Protein AF-A0A4V4HGB5-F1 (afdb_monomer_lite)

Secondary structure (DSSP, 8-state):
-HHHHHHHHHHHHHHTT------HHHHS-TT-HHHHHHHHHHHHHHHHH-S-EEEE-TT-PPPPS-HHHHHHHHHHSTTTT-TT-HHHHHS-SSEEEE-TTS-EEEETTTTHHHHHHHH---GGGGTS-SSS-HHHHHHTS-HHHHHHGGG-

Organism: Dendrothele bispora (strain CBS 962.96) (NCBI:txid1314807)

InterPro domains:
  IPR010730 Heterokaryon incompatibility [PF06985] (2-72)

Foldseek 3Di:
DVVVVVVVVCVLVVVVVDPDDDDCVVNADPVDPVSVVVCVVCVLVCQQPDPEAEAEQLQADDDDPDPVRNLVSVCVGPCLVALPCLSVLLRHLWYFYAYSVRDTDGTCLVCLVSSCVSQVDDSVSNVDDSPPCNCVVCVVDDPVSSVVSSVD

Structure (mmCIF, N/CA/C/O backbone):
data_AF-A0A4V4HGB5-F1
#
_entry.id   AF-A0A4V4HGB5-F1
#
loop_
_atom_site.group_PDB
_atom_site.id
_atom_site.type_symbol
_atom_site.label_atom_id
_atom_site.label_alt_id
_atom_site.label_comp_id
_atom_site.label_asym_id
_atom_site.label_entity_id
_atom_site.label_seq_id
_atom_site.pdbx_PDB_ins_code
_atom_site.Cartn_x
_atom_site.Cartn_y
_atom_site.Cartn_z
_atom_site.occupancy
_atom_site.B_iso_or_equiv
_atom_site.auth_seq_id
_atom_site.auth_comp_id
_atom_site.auth_asym_id
_atom_site.auth_atom_id
_atom_site.pdbx_PDB_model_num
ATOM 1 N N . MET A 1 1 ? 3.333 -18.710 9.934 1.00 57.31 1 MET A N 1
ATOM 2 C CA . MET A 1 1 ? 2.844 -17.325 9.728 1.00 57.31 1 MET A CA 1
ATOM 3 C C . MET A 1 1 ? 2.633 -16.974 8.248 1.00 57.31 1 MET A C 1
ATOM 5 O O . MET A 1 1 ? 1.513 -16.637 7.889 1.00 57.31 1 MET A O 1
ATOM 9 N N . LEU A 1 2 ? 3.642 -17.118 7.369 1.00 65.56 2 LEU A N 1
ATOM 10 C CA . LEU A 1 2 ? 3.545 -16.734 5.942 1.00 65.56 2 LEU A CA 1
ATOM 11 C C . LEU A 1 2 ? 2.436 -17.480 5.163 1.00 65.56 2 LEU A C 1
ATOM 13 O O . LEU A 1 2 ? 1.652 -16.853 4.458 1.00 65.56 2 LEU A O 1
ATOM 17 N N . ARG A 1 3 ? 2.300 -18.803 5.360 1.00 79.06 3 ARG A N 1
ATOM 18 C CA . ARG A 1 3 ? 1.262 -19.622 4.697 1.00 79.06 3 ARG A CA 1
ATOM 19 C C . ARG A 1 3 ? -0.171 -19.159 4.992 1.00 79.06 3 ARG A C 1
ATOM 21 O O . ARG A 1 3 ? -1.007 -19.202 4.097 1.00 79.06 3 ARG A O 1
ATOM 28 N N . THR A 1 4 ? -0.465 -18.723 6.217 1.00 87.62 4 THR A N 1
ATOM 29 C CA . THR A 1 4 ? -1.816 -18.276 6.599 1.00 87.62 4 THR A CA 1
ATOM 30 C C . THR A 1 4 ? -2.150 -16.925 5.971 1.00 87.62 4 THR A C 1
ATOM 32 O O . THR A 1 4 ? -3.230 -16.766 5.415 1.00 87.62 4 THR A O 1
ATOM 35 N N . LYS A 1 5 ? -1.195 -15.983 5.965 1.00 90.06 5 LYS A N 1
ATOM 36 C CA . LYS A 1 5 ? -1.368 -14.666 5.334 1.00 90.06 5 LYS A CA 1
ATOM 37 C C . LYS A 1 5 ? -1.687 -14.785 3.841 1.00 90.06 5 LYS A C 1
ATOM 39 O O . LYS A 1 5 ? -2.609 -14.135 3.368 1.00 90.06 5 LYS A O 1
ATOM 44 N N . VAL A 1 6 ? -0.968 -15.646 3.117 1.00 92.81 6 VAL A N 1
ATOM 45 C CA . VAL A 1 6 ? -1.209 -15.881 1.682 1.00 92.81 6 VAL A CA 1
ATOM 46 C C . VAL A 1 6 ? -2.584 -16.509 1.446 1.00 92.81 6 VAL A C 1
ATOM 48 O O . VAL A 1 6 ? -3.326 -16.047 0.586 1.00 92.81 6 VAL A O 1
ATOM 51 N N . LYS A 1 7 ? -2.973 -17.517 2.242 1.00 93.81 7 LYS A N 1
ATOM 52 C CA . LYS A 1 7 ? -4.309 -18.133 2.142 1.00 93.81 7 LYS A CA 1
ATOM 53 C C . LYS A 1 7 ? -5.429 -17.114 2.351 1.00 93.81 7 LYS A C 1
ATOM 55 O O . LYS A 1 7 ? -6.369 -17.088 1.561 1.00 93.81 7 LYS A O 1
ATOM 60 N N . ASN A 1 8 ? -5.309 -16.269 3.372 1.00 94.88 8 ASN A N 1
ATOM 61 C CA . ASN A 1 8 ? -6.305 -15.243 3.663 1.00 94.88 8 ASN A CA 1
ATOM 62 C C . ASN A 1 8 ? -6.331 -14.155 2.581 1.00 94.88 8 ASN A C 1
ATOM 64 O O . ASN A 1 8 ? -7.416 -13.738 2.188 1.00 94.88 8 ASN A O 1
ATOM 68 N N . ALA A 1 9 ? -5.176 -13.778 2.018 1.00 94.81 9 ALA A N 1
ATOM 69 C CA . ALA A 1 9 ? -5.109 -12.869 0.874 1.00 94.81 9 ALA A CA 1
ATOM 70 C C . ALA A 1 9 ? -5.871 -13.426 -0.333 1.00 94.81 9 ALA A C 1
ATOM 72 O O . ALA A 1 9 ? -6.733 -12.745 -0.886 1.00 94.81 9 ALA A O 1
ATOM 73 N N . CYS A 1 10 ? -5.619 -14.689 -0.691 1.00 94.31 10 CYS A N 1
ATOM 74 C CA . CYS A 1 10 ? -6.337 -15.367 -1.769 1.00 94.31 10 CYS A CA 1
ATOM 75 C C . CYS A 1 10 ? -7.843 -15.456 -1.485 1.00 94.31 10 CYS A C 1
ATOM 77 O O . CYS A 1 10 ? -8.655 -15.252 -2.384 1.00 94.31 10 CYS A O 1
ATOM 79 N N . ALA A 1 11 ? -8.236 -15.753 -0.243 1.00 94.69 11 ALA A N 1
ATOM 80 C CA . ALA A 1 11 ? -9.642 -15.791 0.148 1.00 94.69 11 ALA A CA 1
ATOM 81 C C . ALA A 1 11 ? -10.304 -14.410 0.024 1.00 94.69 11 ALA A C 1
ATOM 83 O O . ALA A 1 11 ? -11.409 -14.315 -0.504 1.00 94.69 11 ALA A O 1
ATOM 84 N N . TYR A 1 12 ? -9.622 -13.346 0.456 1.00 94.69 12 TYR A N 1
ATOM 85 C CA . TYR A 1 12 ? -10.107 -11.972 0.367 1.00 94.69 12 TYR A CA 1
ATOM 86 C C . TYR A 1 12 ? -10.346 -11.556 -1.088 1.00 94.69 12 TYR A C 1
ATOM 88 O O . TYR A 1 12 ? -11.459 -11.167 -1.434 1.00 94.69 12 TYR A O 1
ATOM 96 N N . VAL A 1 13 ? -9.351 -11.694 -1.971 1.00 94.50 13 VAL A N 1
ATOM 97 C CA . VAL A 1 13 ? -9.474 -11.223 -3.366 1.00 94.50 13 VAL A CA 1
ATOM 98 C C . VAL A 1 13 ? -10.503 -12.015 -4.177 1.00 94.50 13 VAL A C 1
ATOM 100 O O . VAL A 1 13 ? -11.192 -11.444 -5.022 1.00 94.50 13 VAL A O 1
ATOM 103 N N . ARG A 1 14 ? -10.704 -13.302 -3.861 1.00 94.81 14 ARG A N 1
ATOM 104 C CA . ARG A 1 14 ? -11.746 -14.131 -4.487 1.00 94.81 14 ARG A CA 1
ATOM 105 C C . ARG A 1 14 ? -13.163 -13.652 -4.180 1.00 94.81 14 ARG A C 1
ATOM 107 O O . ARG A 1 14 ? -14.028 -13.778 -5.048 1.00 94.81 14 ARG A O 1
ATOM 114 N N . LYS A 1 15 ? -13.412 -13.054 -3.004 1.00 94.44 15 LYS A N 1
ATOM 115 C CA . LYS A 1 15 ? -14.711 -12.418 -2.689 1.00 94.44 15 LYS A CA 1
ATOM 116 C C . LYS A 1 15 ? -15.061 -11.328 -3.711 1.00 94.44 15 LYS A C 1
ATOM 118 O O . LYS A 1 15 ? -16.231 -11.147 -4.030 1.00 94.44 15 LYS A O 1
ATOM 123 N N . TYR A 1 16 ? -14.045 -10.669 -4.268 1.00 92.81 16 TYR A N 1
ATOM 124 C CA . TYR A 1 16 ? -14.162 -9.597 -5.259 1.00 92.81 16 TYR A CA 1
ATOM 125 C C . TYR A 1 16 ? -13.908 -10.055 -6.704 1.00 92.81 16 TYR A C 1
ATOM 127 O O . TYR A 1 16 ? -13.722 -9.214 -7.579 1.00 92.81 16 TYR A O 1
ATOM 135 N N . LYS A 1 17 ? -13.929 -11.371 -6.970 1.00 94.00 17 LYS A N 1
ATOM 136 C CA . LYS A 1 17 ? -13.791 -11.959 -8.318 1.00 94.00 17 LYS A CA 1
ATOM 137 C C . LYS A 1 17 ? -12.456 -11.654 -9.013 1.00 94.00 17 LYS A C 1
ATOM 139 O O . LYS A 1 17 ? -12.406 -11.547 -10.233 1.00 94.00 17 LYS A O 1
ATOM 144 N N . PHE A 1 18 ? -11.377 -11.533 -8.243 1.00 94.06 18 PHE A N 1
ATOM 145 C CA . PHE A 1 18 ? -10.024 -11.534 -8.796 1.00 94.06 18 PHE A CA 1
ATOM 146 C C . PHE A 1 18 ? -9.462 -12.956 -8.830 1.00 94.06 18 PHE A C 1
ATOM 148 O O . PHE A 1 18 ? -9.426 -13.634 -7.800 1.00 94.06 18 PHE A O 1
ATOM 155 N N . ASP A 1 19 ? -8.982 -13.371 -10.001 1.00 92.88 19 ASP A N 1
ATOM 156 C CA . ASP A 1 19 ? -8.381 -14.695 -10.205 1.00 92.88 19 ASP A CA 1
ATOM 157 C C . ASP A 1 19 ? -6.902 -14.745 -9.803 1.00 92.88 19 ASP A C 1
ATOM 159 O O . ASP A 1 19 ? -6.401 -15.789 -9.386 1.00 92.88 19 ASP A O 1
ATOM 163 N N . TRP A 1 20 ? -6.216 -13.601 -9.874 1.00 91.38 20 TRP A N 1
ATOM 164 C CA . TRP A 1 20 ? -4.775 -13.490 -9.667 1.00 91.38 20 TRP A CA 1
ATOM 165 C C . TRP A 1 20 ? -4.442 -12.451 -8.598 1.00 91.38 20 TRP A C 1
ATOM 167 O O . TRP A 1 20 ? -5.062 -11.389 -8.519 1.00 91.38 20 TRP A O 1
ATOM 177 N N . ILE A 1 21 ? -3.430 -12.755 -7.787 1.00 94.12 21 ILE A N 1
ATOM 178 C CA . ILE A 1 21 ? -2.816 -11.824 -6.842 1.00 94.12 21 ILE A CA 1
ATOM 179 C C . ILE A 1 21 ? -1.302 -11.963 -6.934 1.00 94.12 21 ILE A C 1
ATOM 181 O O . ILE A 1 21 ? -0.773 -13.074 -6.929 1.00 94.12 21 ILE A O 1
ATOM 185 N N . TRP A 1 22 ? -0.613 -10.827 -6.998 1.00 93.25 22 TRP A N 1
ATOM 186 C CA . TRP A 1 22 ? 0.839 -10.776 -6.934 1.00 93.25 22 TRP A CA 1
ATOM 187 C C . TRP A 1 22 ? 1.288 -10.457 -5.507 1.00 93.25 22 TRP A C 1
ATOM 189 O O . TRP A 1 22 ? 0.779 -9.527 -4.877 1.00 93.25 22 TRP A O 1
ATOM 199 N N . ILE A 1 23 ? 2.229 -11.242 -4.980 1.00 90.94 23 ILE A N 1
ATOM 200 C CA . ILE A 1 23 ? 2.786 -11.077 -3.634 1.00 90.94 23 ILE A CA 1
ATOM 201 C C . ILE A 1 23 ? 4.303 -11.227 -3.741 1.00 90.94 23 ILE A C 1
ATOM 203 O O . ILE A 1 23 ? 4.783 -12.306 -4.072 1.00 90.94 23 ILE A O 1
ATOM 207 N N . ASP A 1 24 ? 5.057 -10.178 -3.407 1.00 85.81 24 ASP A N 1
ATOM 208 C CA . ASP A 1 24 ? 6.526 -10.128 -3.520 1.00 85.81 24 ASP A CA 1
ATOM 209 C C . ASP A 1 24 ? 7.250 -11.356 -2.932 1.00 85.81 24 ASP A C 1
ATOM 211 O O . ASP A 1 24 ? 8.174 -11.896 -3.527 1.00 85.81 24 ASP A O 1
ATOM 215 N N . THR A 1 25 ? 6.811 -11.836 -1.771 1.00 84.62 25 THR A N 1
ATOM 216 C CA . THR A 1 25 ? 7.375 -13.013 -1.088 1.00 84.62 25 THR A CA 1
ATOM 217 C C . THR A 1 25 ? 7.040 -14.358 -1.733 1.00 84.62 25 THR A C 1
ATOM 219 O O . THR A 1 25 ? 7.658 -15.354 -1.366 1.00 84.62 25 THR A O 1
ATOM 222 N N . CYS A 1 26 ? 6.071 -14.413 -2.646 1.00 88.06 26 CYS A N 1
ATOM 223 C CA . CYS A 1 26 ? 5.653 -15.638 -3.334 1.00 88.06 26 CYS A CA 1
ATOM 224 C C . CYS A 1 26 ? 5.992 -15.635 -4.825 1.00 88.06 26 CYS A C 1
ATOM 226 O O . CYS A 1 26 ? 6.150 -16.703 -5.401 1.00 88.06 26 CYS A O 1
ATOM 228 N N . CYS A 1 27 ? 6.046 -14.455 -5.440 1.00 88.44 27 CYS A N 1
ATOM 229 C CA . CYS A 1 27 ? 6.134 -14.278 -6.886 1.00 88.44 27 CYS A CA 1
ATOM 230 C C . CYS A 1 27 ? 7.516 -13.818 -7.364 1.00 88.44 27 CYS A C 1
ATOM 232 O O . CYS A 1 27 ? 7.662 -13.569 -8.553 1.00 88.44 27 CYS A O 1
ATOM 234 N N . ILE A 1 28 ? 8.479 -13.641 -6.454 1.00 86.56 28 ILE A N 1
ATOM 235 C CA . ILE A 1 28 ? 9.868 -13.315 -6.788 1.00 86.56 28 ILE A CA 1
ATOM 236 C C . ILE A 1 28 ? 10.755 -14.414 -6.212 1.00 86.56 28 ILE A C 1
ATOM 238 O O . ILE A 1 28 ? 10.829 -14.570 -4.985 1.00 86.56 28 ILE A O 1
ATOM 242 N N . ASP A 1 29 ? 11.460 -15.135 -7.073 1.00 84.94 29 ASP A N 1
ATOM 243 C CA . ASP A 1 29 ? 12.566 -15.983 -6.663 1.00 84.94 29 ASP A CA 1
ATOM 244 C C . ASP A 1 29 ? 13.761 -15.115 -6.258 1.00 84.94 29 ASP A C 1
ATOM 246 O O . ASP A 1 29 ? 14.500 -14.564 -7.071 1.00 84.94 29 ASP A O 1
ATOM 250 N N . LYS A 1 30 ? 13.963 -15.001 -4.947 1.00 84.88 30 LYS A N 1
ATOM 251 C CA . LYS A 1 30 ? 15.082 -14.244 -4.375 1.00 84.88 30 LYS A CA 1
ATOM 252 C C . LYS A 1 30 ? 16.411 -14.998 -4.433 1.00 84.88 30 LYS A C 1
ATOM 254 O O . LYS A 1 30 ? 17.430 -14.411 -4.078 1.00 84.88 30 LYS A O 1
ATOM 259 N N . SER A 1 31 ? 16.408 -16.279 -4.808 1.00 88.38 31 SER A N 1
ATOM 260 C CA . SER A 1 31 ? 17.633 -17.063 -4.990 1.00 88.38 31 SER A CA 1
ATOM 261 C C . SER A 1 31 ? 18.291 -16.799 -6.347 1.00 88.38 31 SER A C 1
ATOM 263 O O . SER A 1 31 ? 19.512 -16.896 -6.467 1.00 88.38 31 SER A O 1
ATOM 265 N N . SER A 1 32 ? 17.502 -16.374 -7.335 1.00 90.69 32 SER A N 1
ATOM 266 C CA . SER A 1 32 ? 17.971 -15.915 -8.638 1.00 90.69 32 SER A CA 1
ATOM 267 C C . SER A 1 32 ? 18.275 -14.417 -8.593 1.00 90.69 32 SER A C 1
ATOM 269 O O . SER A 1 32 ? 17.378 -13.580 -8.506 1.00 90.69 32 SER A O 1
ATOM 271 N N . SER A 1 33 ? 19.556 -14.048 -8.665 1.00 87.25 33 SER A N 1
ATOM 272 C CA . SER A 1 33 ? 19.966 -12.636 -8.701 1.00 87.25 33 SER A CA 1
ATOM 273 C C . SER A 1 33 ? 19.421 -11.904 -9.930 1.00 87.25 33 SER A C 1
ATOM 275 O O . SER A 1 33 ? 19.032 -10.743 -9.821 1.00 87.25 33 SER A O 1
ATOM 277 N N . ALA A 1 34 ? 19.344 -12.591 -11.074 1.00 88.56 34 ALA A N 1
ATOM 278 C CA . ALA A 1 34 ? 18.780 -12.052 -12.307 1.00 88.56 34 ALA A CA 1
ATOM 279 C C . ALA A 1 34 ? 17.284 -11.736 -12.155 1.00 88.56 34 ALA A C 1
ATOM 281 O O . ALA A 1 34 ? 16.870 -10.612 -12.439 1.00 88.56 34 ALA A O 1
ATOM 282 N N . GLU A 1 35 ? 16.496 -12.682 -11.633 1.00 86.12 35 GLU A N 1
ATOM 283 C CA . GLU A 1 35 ? 15.060 -12.472 -11.406 1.00 86.12 35 GLU A CA 1
ATOM 284 C C . GLU A 1 35 ? 14.814 -11.402 -10.343 1.00 86.12 35 GLU A C 1
ATOM 286 O O . GLU A 1 35 ? 13.960 -10.534 -10.515 1.00 86.12 35 GLU A O 1
ATOM 291 N N . LEU A 1 36 ? 15.594 -11.404 -9.259 1.00 85.44 36 LEU A N 1
ATOM 292 C CA . LEU A 1 36 ? 15.495 -10.381 -8.227 1.00 85.44 36 LEU A CA 1
ATOM 293 C C . LEU A 1 36 ? 15.727 -8.980 -8.809 1.00 85.44 36 LEU A C 1
ATOM 295 O O . LEU A 1 36 ? 14.945 -8.070 -8.536 1.00 85.44 36 LEU A O 1
ATOM 299 N N . SER A 1 37 ? 16.768 -8.795 -9.624 1.00 83.75 37 SER A N 1
ATOM 300 C CA . SER A 1 37 ? 17.031 -7.519 -10.294 1.00 83.75 37 SER A CA 1
ATOM 301 C C . SER A 1 37 ? 15.902 -7.122 -11.247 1.00 83.75 37 SER A C 1
ATOM 303 O O . SER A 1 37 ? 15.462 -5.972 -11.227 1.00 83.75 37 SER A O 1
ATOM 305 N N . GLU A 1 38 ? 15.389 -8.055 -12.046 1.00 85.62 38 GLU A N 1
ATOM 306 C CA . GLU A 1 38 ? 14.269 -7.804 -12.958 1.00 85.62 38 GLU A CA 1
ATOM 307 C C . GLU A 1 38 ? 12.988 -7.411 -12.208 1.00 85.62 38 GLU A C 1
ATOM 309 O O . GLU A 1 38 ? 12.325 -6.428 -12.557 1.00 85.62 38 GLU A O 1
ATOM 314 N N . ALA A 1 39 ? 12.662 -8.124 -11.130 1.00 83.25 39 ALA A N 1
ATOM 315 C CA . ALA A 1 39 ? 11.494 -7.856 -10.305 1.00 83.25 39 ALA A CA 1
ATOM 316 C C . ALA A 1 39 ? 11.596 -6.508 -9.578 1.00 83.25 39 ALA A C 1
ATOM 318 O O . AL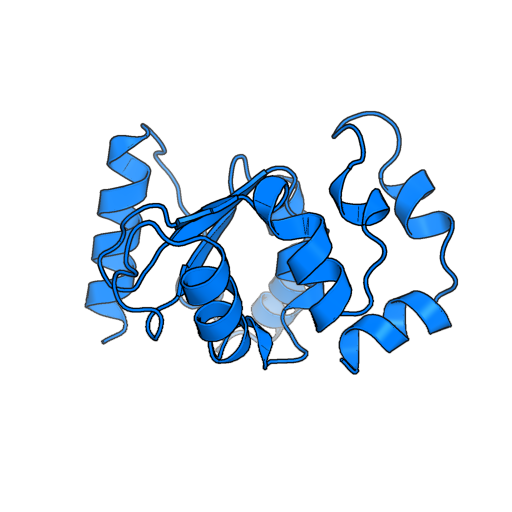A A 1 39 ? 10.596 -5.798 -9.465 1.00 83.25 39 ALA A O 1
ATOM 319 N N . LEU A 1 40 ? 12.793 -6.119 -9.125 1.00 81.38 40 LEU A N 1
ATOM 320 C CA . LEU A 1 40 ? 13.033 -4.795 -8.544 1.00 81.38 40 LEU A CA 1
ATOM 321 C C . LEU A 1 40 ? 12.824 -3.680 -9.575 1.00 81.38 40 LEU A C 1
ATOM 323 O O . LEU A 1 40 ? 12.172 -2.683 -9.264 1.00 81.38 40 LEU A O 1
ATOM 327 N N . ASN A 1 41 ? 13.304 -3.871 -10.805 1.00 83.62 41 ASN A N 1
ATOM 328 C CA . ASN A 1 41 ? 13.116 -2.910 -11.895 1.00 83.62 41 ASN A CA 1
ATOM 329 C C . ASN A 1 41 ? 11.655 -2.828 -12.371 1.00 83.62 41 ASN A C 1
ATOM 331 O O . ASN A 1 41 ? 11.225 -1.792 -12.875 1.00 83.62 41 ASN A O 1
ATOM 335 N N . SER A 1 42 ? 10.877 -3.894 -12.172 1.00 86.50 42 SER A N 1
ATOM 336 C CA . SER A 1 42 ? 9.483 -3.989 -12.623 1.00 86.50 42 SER A CA 1
ATOM 337 C C . SER A 1 42 ? 8.448 -3.696 -11.533 1.00 86.50 42 SER A C 1
ATOM 339 O O . SER A 1 42 ? 7.274 -3.498 -11.841 1.00 86.50 42 SER A O 1
ATOM 341 N N . MET A 1 43 ? 8.853 -3.618 -10.260 1.00 86.25 43 MET A N 1
ATOM 342 C CA . MET A 1 43 ? 7.939 -3.493 -9.116 1.00 86.25 43 MET A CA 1
ATOM 343 C C . MET A 1 43 ? 6.987 -2.303 -9.239 1.00 86.25 43 MET A C 1
ATOM 345 O O . MET A 1 43 ? 5.789 -2.448 -9.001 1.00 86.25 43 MET A O 1
ATOM 349 N N . TYR A 1 44 ? 7.506 -1.139 -9.645 1.00 85.56 44 TYR A N 1
ATOM 350 C CA . TYR A 1 44 ? 6.686 0.055 -9.859 1.00 85.56 44 TYR A CA 1
ATOM 351 C C . TYR A 1 44 ? 5.561 -0.223 -10.859 1.00 85.56 44 TYR A C 1
ATOM 353 O O . TYR A 1 44 ? 4.399 0.069 -10.588 1.00 85.56 44 TYR A O 1
ATOM 361 N N . LYS A 1 45 ? 5.902 -0.850 -11.991 1.00 87.50 45 LYS A N 1
ATOM 362 C CA . LYS A 1 45 ? 4.954 -1.206 -13.046 1.00 87.50 45 LYS A CA 1
ATOM 363 C C . LYS A 1 45 ? 3.901 -2.193 -12.540 1.00 87.50 45 LYS A C 1
ATOM 365 O O . LYS A 1 45 ? 2.718 -1.975 -12.774 1.00 87.50 45 LYS A O 1
ATOM 370 N N . TYR A 1 46 ? 4.302 -3.216 -11.782 1.00 89.94 46 TYR A N 1
ATOM 371 C CA . TYR A 1 46 ? 3.363 -4.176 -11.188 1.00 89.94 46 TYR A CA 1
ATOM 372 C C . TYR A 1 46 ? 2.338 -3.501 -10.275 1.00 89.94 46 TYR A C 1
ATOM 374 O O . TYR A 1 46 ? 1.157 -3.836 -10.320 1.00 89.94 46 TYR A O 1
ATOM 382 N N . TYR A 1 47 ? 2.768 -2.525 -9.474 1.00 89.94 47 TYR A N 1
ATOM 383 C CA . TYR A 1 47 ? 1.868 -1.748 -8.626 1.00 89.94 47 TYR A CA 1
ATOM 384 C C . TYR A 1 47 ? 0.966 -0.801 -9.429 1.00 89.94 47 TYR A C 1
ATOM 386 O O . TYR A 1 47 ? -0.227 -0.719 -9.135 1.00 89.94 47 TYR A O 1
ATOM 394 N N . ALA A 1 48 ? 1.506 -0.117 -10.440 1.00 87.94 48 ALA A N 1
ATOM 395 C CA . ALA A 1 48 ? 0.768 0.844 -11.261 1.00 87.94 48 ALA A CA 1
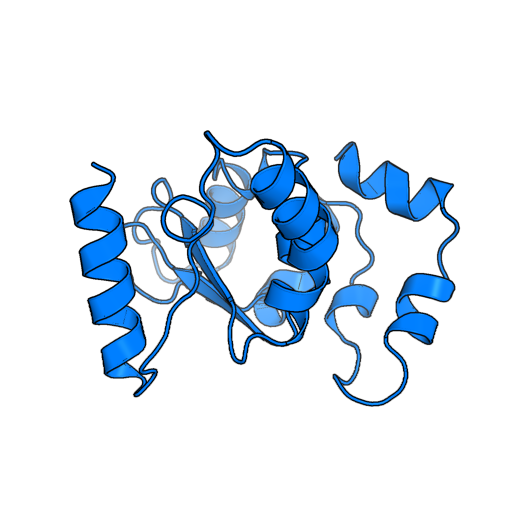ATOM 396 C C . ALA A 1 48 ? -0.305 0.192 -12.148 1.00 87.94 48 ALA A C 1
ATOM 398 O O . ALA A 1 48 ? -1.399 0.739 -12.309 1.00 87.94 48 ALA A O 1
ATOM 399 N N . GLU A 1 49 ? -0.016 -0.990 -12.692 1.00 89.44 49 GLU A N 1
ATOM 400 C CA . GLU A 1 49 ? -0.927 -1.737 -13.568 1.00 89.44 49 GLU A CA 1
ATOM 401 C C . GLU A 1 49 ? -1.907 -2.632 -12.794 1.00 89.44 49 GLU A C 1
ATOM 403 O O . GLU A 1 49 ? -2.889 -3.121 -13.358 1.00 89.44 49 GLU A O 1
ATOM 408 N N . ALA A 1 50 ? -1.692 -2.830 -11.490 1.00 91.38 50 ALA A N 1
ATOM 409 C CA . ALA A 1 50 ? -2.625 -3.572 -10.658 1.00 91.38 50 ALA A CA 1
ATOM 410 C C . ALA A 1 50 ? -3.987 -2.868 -10.589 1.00 91.38 50 ALA A C 1
ATOM 412 O O . ALA A 1 50 ? -4.101 -1.677 -10.290 1.00 91.38 50 ALA A O 1
ATOM 413 N N . ARG A 1 51 ? -5.061 -3.647 -10.767 1.00 92.50 51 ARG A N 1
ATOM 414 C CA . ARG A 1 51 ? -6.435 -3.139 -10.635 1.00 92.50 51 ARG A CA 1
ATOM 415 C C . ARG A 1 51 ? -6.738 -2.625 -9.225 1.00 92.50 51 ARG A C 1
ATOM 417 O O . ARG A 1 51 ? -7.494 -1.671 -9.069 1.00 92.50 51 ARG A O 1
ATOM 424 N N . VAL A 1 52 ? -6.163 -3.261 -8.207 1.00 93.06 52 VAL A N 1
ATOM 425 C CA . VAL A 1 52 ? -6.206 -2.814 -6.814 1.00 93.06 52 VAL A CA 1
ATOM 426 C C . VAL A 1 52 ? -4.969 -3.317 -6.080 1.00 93.06 52 VAL A C 1
ATOM 428 O O . VAL A 1 52 ? -4.589 -4.478 -6.214 1.00 93.06 52 VAL A O 1
ATOM 431 N N . CYS A 1 53 ? -4.362 -2.454 -5.274 1.00 94.56 53 CYS A N 1
ATOM 432 C CA . CYS A 1 53 ? -3.336 -2.836 -4.314 1.00 94.56 53 CYS A CA 1
ATOM 433 C C . CYS A 1 53 ? -3.931 -2.940 -2.911 1.00 94.56 53 CYS A C 1
ATOM 435 O O . CYS A 1 53 ? -4.707 -2.089 -2.477 1.00 94.56 53 CYS A O 1
ATOM 437 N N . ILE A 1 54 ? -3.567 -3.995 -2.190 1.00 94.25 54 ILE A N 1
ATOM 438 C CA . ILE A 1 54 ? -4.095 -4.277 -0.855 1.00 94.25 54 ILE A CA 1
ATOM 439 C C . ILE A 1 54 ? -2.948 -4.180 0.142 1.00 94.25 54 ILE A C 1
ATOM 441 O O . ILE A 1 54 ? -1.947 -4.889 0.024 1.00 94.25 54 ILE A O 1
ATOM 445 N N . VAL A 1 55 ? -3.109 -3.320 1.142 1.00 93.81 55 VAL A N 1
ATOM 446 C CA . VAL A 1 55 ? -2.197 -3.205 2.279 1.00 93.81 55 VAL A CA 1
ATOM 447 C C . VAL A 1 55 ? -2.851 -3.875 3.479 1.00 93.81 55 VAL A C 1
ATOM 449 O O . VAL A 1 55 ? -3.876 -3.416 3.968 1.00 93.81 55 VAL A O 1
ATOM 452 N N . TYR A 1 56 ? -2.254 -4.969 3.948 1.00 93.56 56 TYR A N 1
ATOM 453 C CA . TYR A 1 56 ? -2.671 -5.659 5.168 1.00 93.56 56 TYR A CA 1
ATOM 454 C C . TYR A 1 56 ? -1.833 -5.172 6.353 1.00 93.56 56 TYR A C 1
ATOM 456 O O . TYR A 1 56 ? -0.618 -5.405 6.375 1.00 93.56 56 TYR A O 1
ATOM 464 N N . LEU A 1 57 ? -2.485 -4.514 7.308 1.00 93.50 57 LEU A N 1
ATOM 465 C CA . LEU A 1 57 ? -1.905 -3.977 8.536 1.00 93.50 57 LEU A CA 1
ATOM 466 C C . LEU A 1 57 ? -2.116 -4.998 9.656 1.00 93.50 57 LEU A C 1
ATOM 468 O O . LEU A 1 57 ? -3.161 -5.045 10.292 1.00 93.50 57 LEU A O 1
ATOM 472 N N . ASN A 1 58 ? -1.130 -5.870 9.858 1.00 92.44 58 ASN A N 1
ATOM 473 C CA . ASN A 1 58 ? -1.243 -6.981 10.806 1.00 92.44 58 ASN A CA 1
ATOM 474 C C . ASN A 1 58 ? -1.142 -6.560 12.280 1.00 92.44 58 ASN A C 1
ATOM 476 O O . ASN A 1 58 ? -1.300 -7.406 13.151 1.00 92.44 58 ASN A O 1
ATOM 480 N N . ASP A 1 59 ? -0.781 -5.308 12.533 1.00 92.88 59 ASP A N 1
ATOM 481 C CA . ASP A 1 59 ? -0.639 -4.664 13.835 1.00 92.88 59 ASP A CA 1
ATOM 482 C C . ASP A 1 59 ? -1.703 -3.581 14.076 1.00 92.88 59 ASP A C 1
ATOM 484 O O . ASP A 1 59 ? -1.646 -2.865 15.072 1.00 92.88 59 ASP A O 1
ATOM 488 N N . LEU A 1 60 ? -2.693 -3.483 13.185 1.00 92.81 60 LEU A N 1
ATOM 489 C CA . LEU A 1 60 ? -3.881 -2.672 13.387 1.00 92.81 60 LEU A CA 1
ATOM 490 C C . LEU A 1 60 ? -5.019 -3.587 13.827 1.00 92.81 60 LEU A C 1
ATOM 492 O O . LEU A 1 60 ? -5.545 -4.344 13.015 1.00 92.81 60 LEU A O 1
ATOM 496 N N . GLU A 1 61 ? -5.401 -3.522 15.097 1.00 90.25 61 GLU A N 1
ATOM 497 C CA . GLU A 1 61 ? -6.616 -4.197 15.556 1.00 90.25 61 GLU A CA 1
ATOM 498 C C . GLU A 1 61 ? -7.849 -3.397 15.142 1.00 90.25 61 GLU A C 1
ATOM 500 O O . GLU A 1 61 ? -7.789 -2.181 14.920 1.00 90.25 61 GLU A O 1
ATOM 505 N N . LYS A 1 62 ? -8.992 -4.078 15.117 1.00 80.94 62 LYS A N 1
ATOM 506 C CA . LYS A 1 62 ? -10.295 -3.456 14.906 1.00 80.94 62 LYS A CA 1
ATOM 507 C C . LYS A 1 62 ? -10.473 -2.215 15.793 1.00 80.94 62 LYS A C 1
ATOM 509 O O . LYS A 1 62 ? -10.424 -2.291 17.021 1.00 80.94 62 LYS A O 1
ATOM 514 N N . SER A 1 63 ? -10.654 -1.053 15.167 1.00 70.50 63 SER A N 1
ATOM 515 C CA . SER A 1 63 ? -10.863 0.223 15.865 1.00 70.50 63 SER A CA 1
ATOM 516 C C . SER A 1 63 ? -12.350 0.517 16.044 1.00 70.50 63 SER A C 1
ATOM 518 O O . SER A 1 63 ? -13.195 0.034 15.284 1.00 70.50 63 SER A O 1
ATOM 520 N N . SER A 1 64 ? -12.676 1.299 17.075 1.00 62.97 64 SER A N 1
ATOM 521 C CA . SER A 1 64 ? -14.018 1.847 17.247 1.00 62.97 64 SER A CA 1
ATOM 522 C C . SER A 1 64 ? -14.352 2.824 16.104 1.00 62.97 64 SER A C 1
ATOM 524 O O . SER A 1 64 ? -13.465 3.319 15.414 1.00 62.97 64 SER A O 1
ATOM 526 N N . ASN A 1 65 ? -15.632 3.147 15.884 1.00 67.94 65 ASN A N 1
ATOM 527 C CA . ASN A 1 65 ? -16.082 4.006 14.769 1.00 67.94 65 ASN A CA 1
ATOM 528 C C . ASN A 1 65 ? -15.594 5.479 14.835 1.00 67.94 65 ASN A C 1
ATOM 530 O O . ASN A 1 65 ? -16.119 6.338 14.124 1.00 67.94 65 ASN A O 1
ATOM 534 N N . LYS A 1 66 ? -14.627 5.816 15.698 1.00 83.31 66 LYS A N 1
ATOM 535 C CA . LYS A 1 66 ? -14.088 7.170 15.852 1.00 83.31 66 LYS A CA 1
ATOM 536 C C . LYS A 1 66 ? -12.890 7.384 14.928 1.00 83.31 66 LYS A C 1
ATOM 538 O O . LYS A 1 66 ? -11.835 6.784 15.102 1.00 83.31 66 LYS A O 1
ATOM 543 N N . ALA A 1 67 ? -13.028 8.324 13.995 1.00 83.44 67 ALA A N 1
ATOM 544 C CA . ALA A 1 67 ? -11.979 8.655 13.029 1.00 83.44 67 ALA A CA 1
ATOM 545 C C . ALA A 1 67 ? -10.648 9.078 13.683 1.00 83.44 67 ALA A C 1
ATOM 547 O O . ALA A 1 67 ? -9.585 8.695 13.207 1.00 83.44 67 ALA A O 1
ATOM 548 N N . THR A 1 68 ? -10.690 9.837 14.782 1.00 85.31 68 THR A N 1
ATOM 549 C CA . THR A 1 68 ? -9.483 10.300 15.486 1.00 85.31 68 THR A CA 1
ATOM 550 C C . THR A 1 68 ? -8.685 9.158 16.109 1.00 85.31 68 THR A C 1
ATOM 552 O O . THR A 1 68 ? -7.462 9.157 16.0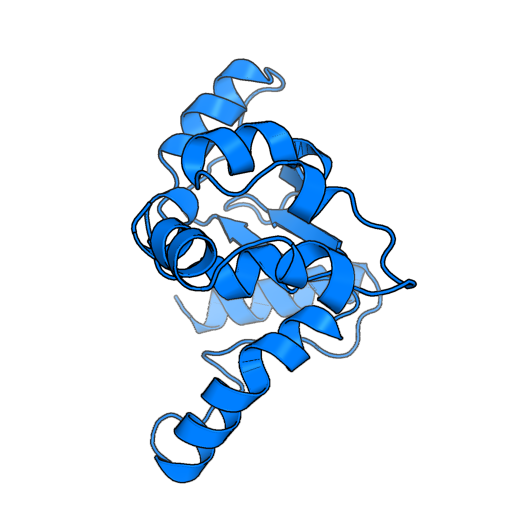21 1.00 85.31 68 THR A O 1
ATOM 555 N N . GLU A 1 69 ? -9.362 8.165 16.687 1.00 88.69 69 GLU A N 1
ATOM 556 C CA . GLU A 1 69 ? -8.721 6.968 17.240 1.00 88.69 69 GLU A CA 1
ATOM 557 C C . GLU A 1 69 ? -8.028 6.164 16.135 1.00 88.69 69 GLU A C 1
ATOM 559 O O . GLU A 1 69 ? -6.865 5.788 16.278 1.00 88.69 69 GLU A O 1
ATOM 564 N N . LEU A 1 70 ? -8.712 5.973 15.003 1.00 89.12 70 LEU A N 1
ATOM 565 C CA . LEU A 1 70 ? -8.151 5.268 13.857 1.00 89.12 70 LEU A CA 1
ATOM 566 C C . LEU A 1 70 ? -6.859 5.930 13.359 1.00 89.12 70 LEU A C 1
ATOM 568 O O . LEU A 1 70 ? -5.869 5.236 13.140 1.00 89.12 70 LEU A O 1
ATOM 572 N N . LEU A 1 71 ? -6.850 7.256 13.190 1.00 90.38 71 LEU A N 1
ATOM 573 C CA . LEU A 1 71 ? -5.660 7.973 12.722 1.00 90.38 71 LEU A CA 1
ATOM 574 C C . LEU A 1 71 ? -4.478 7.808 13.682 1.00 90.38 71 LEU A C 1
ATOM 576 O O . LEU A 1 71 ? -3.368 7.559 13.218 1.00 90.38 71 LEU A O 1
ATOM 580 N N . SER A 1 72 ? -4.702 7.888 14.997 1.00 90.06 72 SER A N 1
ATOM 581 C CA . SER A 1 72 ? -3.642 7.661 15.991 1.00 90.06 72 SER A CA 1
ATOM 582 C C . SER A 1 72 ? -3.046 6.258 15.874 1.00 90.06 72 SER A C 1
ATOM 584 O O . SER A 1 72 ? -1.831 6.112 15.798 1.00 90.06 72 SER A O 1
ATOM 586 N N . ARG A 1 73 ? -3.890 5.228 15.751 1.00 90.88 73 ARG A N 1
ATOM 587 C CA . ARG A 1 73 ? -3.434 3.837 15.593 1.00 90.88 73 ARG A CA 1
ATOM 588 C C . ARG A 1 73 ? -2.707 3.599 14.272 1.00 90.88 73 ARG A C 1
ATOM 590 O O . ARG A 1 73 ? -1.740 2.844 14.223 1.00 90.88 73 ARG A O 1
ATOM 597 N N . LEU A 1 74 ? -3.138 4.258 13.195 1.00 90.88 74 LEU A N 1
ATOM 598 C CA . LEU A 1 74 ? -2.453 4.187 11.904 1.00 90.88 74 LEU A CA 1
ATOM 599 C C . LEU A 1 74 ? -1.031 4.761 11.980 1.00 90.88 74 LEU A C 1
ATOM 601 O O . LEU A 1 74 ? -0.147 4.210 11.328 1.00 90.88 74 LEU A O 1
ATOM 605 N N . LYS A 1 75 ? -0.778 5.808 12.785 1.00 89.50 75 LYS A N 1
ATOM 606 C CA . LYS A 1 75 ? 0.588 6.340 12.995 1.00 89.50 75 LYS A CA 1
ATOM 607 C C . LYS A 1 75 ? 1.518 5.313 13.639 1.00 89.50 75 LYS A C 1
ATOM 609 O O . LYS A 1 75 ? 2.706 5.298 13.341 1.00 89.50 75 LYS A O 1
ATOM 614 N N . GLU A 1 76 ? 0.978 4.455 14.499 1.00 89.38 76 GLU A N 1
ATOM 615 C CA . GLU A 1 76 ? 1.738 3.425 15.216 1.00 89.38 76 GLU A CA 1
ATOM 616 C C . GLU A 1 76 ? 1.983 2.161 14.375 1.00 89.38 76 GLU A C 1
ATOM 618 O O . GLU A 1 76 ? 2.876 1.369 14.685 1.00 89.38 76 GLU A O 1
ATOM 623 N N . CYS A 1 77 ? 1.230 1.970 13.287 1.00 90.56 77 CYS A N 1
ATOM 624 C CA . CYS A 1 77 ? 1.375 0.806 12.419 1.00 90.56 77 CYS A CA 1
ATOM 625 C C . CYS A 1 77 ? 2.753 0.784 11.746 1.00 90.56 77 CYS A C 1
ATOM 627 O O . CYS A 1 77 ? 3.161 1.727 11.061 1.00 90.56 77 CYS A O 1
ATOM 629 N N . LYS A 1 78 ? 3.427 -0.367 11.805 1.00 89.62 78 LYS A N 1
ATOM 630 C CA . LYS A 1 78 ? 4.761 -0.597 11.225 1.00 89.62 78 LYS A CA 1
ATOM 631 C C . LYS A 1 78 ? 4.840 -0.309 9.734 1.00 89.62 78 LYS A C 1
ATOM 633 O O . LYS A 1 78 ? 5.924 -0.095 9.206 1.00 89.62 78 LYS A O 1
ATOM 638 N N . TRP A 1 79 ? 3.722 -0.374 9.015 1.00 88.31 79 TRP A N 1
ATOM 639 C CA . TRP A 1 79 ? 3.705 -0.040 7.593 1.00 88.31 79 TRP A CA 1
ATOM 640 C C . TRP A 1 79 ? 3.985 1.449 7.347 1.00 88.31 79 TRP A C 1
ATOM 642 O O . TRP A 1 79 ? 4.699 1.775 6.404 1.00 88.31 79 TRP A O 1
ATOM 652 N N . PHE A 1 80 ? 3.483 2.330 8.216 1.00 85.81 80 PHE A N 1
ATOM 653 C CA . PHE A 1 80 ? 3.676 3.778 8.117 1.00 85.81 80 PHE A CA 1
ATOM 654 C C . PHE A 1 80 ? 5.013 4.253 8.697 1.00 85.81 80 PHE A C 1
ATOM 656 O O . PHE A 1 80 ? 5.443 5.349 8.370 1.00 85.81 80 PHE A O 1
ATOM 663 N N . THR A 1 81 ? 5.706 3.422 9.483 1.00 79.38 81 THR A N 1
ATOM 664 C CA . THR A 1 81 ? 7.019 3.749 10.072 1.00 79.38 81 THR A CA 1
ATOM 665 C C . THR A 1 81 ? 8.213 3.169 9.302 1.00 79.38 81 THR A C 1
ATOM 667 O O . THR A 1 81 ? 9.358 3.271 9.741 1.00 79.38 81 THR A O 1
ATOM 670 N N . ARG A 1 82 ? 7.982 2.521 8.152 1.00 7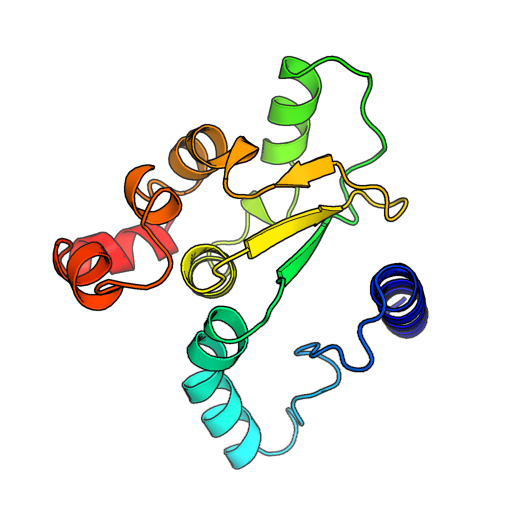6.12 82 ARG A N 1
ATOM 671 C CA . ARG A 1 82 ? 9.042 1.939 7.311 1.00 76.12 82 ARG A CA 1
ATOM 672 C C . ARG A 1 82 ? 9.253 2.790 6.059 1.00 76.12 82 ARG A C 1
ATOM 674 O O . ARG A 1 82 ? 8.444 2.703 5.139 1.00 76.12 82 ARG A O 1
ATOM 681 N N . GLY A 1 83 ? 10.404 3.461 5.954 1.00 60.75 83 GLY A N 1
ATOM 682 C CA . GLY A 1 83 ? 10.792 4.329 4.819 1.00 60.75 83 GLY A CA 1
ATOM 683 C C . GLY A 1 83 ? 10.869 3.671 3.423 1.00 60.75 83 GLY A C 1
ATOM 684 O O . GLY A 1 83 ? 11.181 4.318 2.432 1.00 60.75 83 GLY A O 1
ATOM 685 N N . TRP A 1 84 ? 10.548 2.377 3.301 1.00 60.84 84 TRP A N 1
ATOM 686 C CA . TRP A 1 84 ? 10.565 1.613 2.043 1.00 60.84 84 TRP A CA 1
ATOM 687 C C . TRP A 1 84 ? 9.180 1.438 1.387 1.00 60.84 84 TRP A C 1
ATOM 689 O O . TRP A 1 84 ? 9.042 0.682 0.421 1.00 60.84 84 TRP A O 1
ATOM 699 N N . THR A 1 85 ? 8.126 2.097 1.878 1.00 64.25 85 THR A N 1
ATOM 700 C CA . THR A 1 85 ? 6.766 1.985 1.306 1.00 64.25 85 THR A CA 1
ATOM 701 C C . THR A 1 85 ? 6.505 2.918 0.122 1.00 64.25 85 THR A C 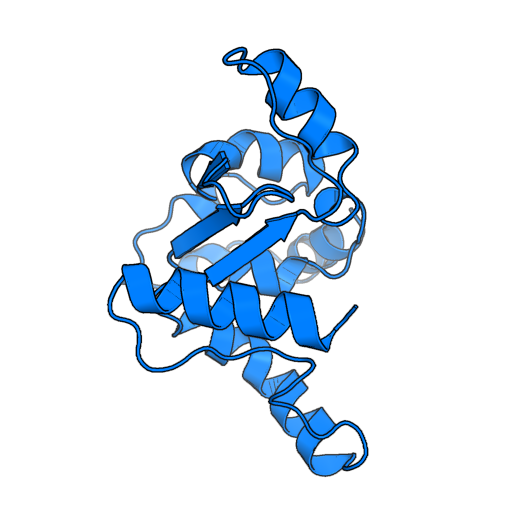1
ATOM 703 O O . THR A 1 85 ? 5.463 2.792 -0.515 1.00 64.25 85 THR A O 1
ATOM 706 N N . LEU A 1 86 ? 7.462 3.775 -0.249 1.00 74.44 86 LEU A N 1
ATOM 707 C CA . LEU A 1 86 ? 7.271 4.856 -1.218 1.00 74.44 86 LEU A CA 1
ATOM 708 C C . LEU A 1 86 ? 6.738 4.390 -2.584 1.00 74.44 86 LEU A C 1
ATOM 710 O O . LEU A 1 86 ? 5.701 4.866 -3.039 1.00 74.44 86 LEU A O 1
ATOM 714 N N . GLN A 1 87 ? 7.397 3.415 -3.221 1.00 74.12 87 GLN A N 1
ATOM 715 C CA . GLN A 1 87 ? 6.935 2.886 -4.514 1.00 74.12 87 GLN A CA 1
ATOM 716 C C . GLN A 1 87 ? 5.587 2.170 -4.382 1.00 74.12 87 GLN A C 1
ATOM 718 O O . GLN A 1 87 ? 4.716 2.322 -5.234 1.00 74.12 87 GLN A O 1
ATOM 723 N N . LYS A 1 88 ? 5.401 1.427 -3.283 1.00 84.94 88 LYS A N 1
ATOM 724 C CA . LYS A 1 88 ? 4.172 0.675 -3.006 1.00 84.94 88 LYS A CA 1
ATOM 725 C C . LYS A 1 88 ? 2.987 1.605 -2.767 1.00 84.94 88 LYS A C 1
ATOM 727 O O . LYS A 1 88 ? 1.863 1.187 -2.991 1.00 84.94 88 LYS A O 1
ATOM 732 N N . LEU A 1 89 ? 3.236 2.826 -2.298 1.00 87.75 89 LEU A N 1
ATOM 733 C CA . LEU A 1 89 ? 2.235 3.831 -1.964 1.00 87.75 89 LEU A CA 1
ATOM 734 C C . LEU A 1 89 ? 1.899 4.750 -3.147 1.00 87.75 89 LEU A C 1
ATOM 736 O O . LEU A 1 89 ? 0.722 5.043 -3.352 1.00 87.75 89 LEU A O 1
ATOM 740 N N . ILE A 1 90 ? 2.905 5.189 -3.910 1.00 88.06 90 ILE A N 1
ATOM 741 C CA . ILE A 1 90 ? 2.731 6.134 -5.025 1.00 88.06 90 ILE A CA 1
ATOM 742 C C . ILE A 1 90 ? 2.179 5.440 -6.271 1.00 88.06 90 ILE A C 1
ATOM 744 O O . ILE A 1 90 ? 1.226 5.935 -6.860 1.00 88.06 90 ILE A O 1
ATOM 748 N N . ALA A 1 91 ? 2.756 4.300 -6.662 1.00 87.88 91 ALA A N 1
ATOM 749 C CA . ALA A 1 91 ? 2.459 3.680 -7.952 1.00 87.88 91 ALA A CA 1
ATOM 750 C C . ALA A 1 91 ? 0.997 3.211 -8.115 1.00 87.88 91 ALA A C 1
ATOM 752 O O . ALA A 1 91 ? 0.435 3.396 -9.193 1.00 87.88 91 ALA A O 1
ATOM 753 N N . PRO A 1 92 ? 0.330 2.605 -7.108 1.00 90.12 92 PRO A N 1
ATOM 754 C CA . PRO A 1 92 ? -1.004 2.055 -7.327 1.00 90.12 92 PRO A CA 1
ATOM 755 C C . PRO A 1 92 ? -2.062 3.104 -7.629 1.00 90.12 92 PRO A C 1
ATOM 757 O O . PRO A 1 92 ? -2.265 4.018 -6.834 1.00 90.12 92 PRO A O 1
ATOM 760 N N . ARG A 1 93 ? -2.874 2.880 -8.666 1.00 86.38 93 ARG A N 1
ATOM 761 C CA . ARG A 1 93 ? -4.066 3.700 -8.960 1.00 86.38 93 ARG A CA 1
ATOM 762 C C . ARG A 1 93 ? -5.122 3.612 -7.862 1.00 86.38 93 ARG A C 1
ATOM 764 O O . ARG A 1 93 ? -5.623 4.626 -7.387 1.00 86.38 93 ARG A O 1
ATOM 771 N N . TYR A 1 94 ? -5.410 2.394 -7.410 1.00 90.12 94 TYR A N 1
ATOM 772 C CA . TYR A 1 94 ? -6.347 2.130 -6.322 1.00 90.12 94 TYR A CA 1
ATOM 773 C C . TYR A 1 94 ? -5.666 1.320 -5.233 1.00 90.12 94 TYR A C 1
ATOM 775 O O . TYR A 1 94 ? -5.036 0.298 -5.504 1.00 90.12 94 TYR A O 1
ATOM 783 N N . MET A 1 95 ? -5.819 1.762 -3.987 1.00 93.81 95 MET A N 1
ATOM 784 C CA . MET A 1 95 ? -5.280 1.064 -2.828 1.00 93.81 95 MET A CA 1
ATOM 785 C C . MET A 1 95 ? -6.280 1.047 -1.672 1.00 93.81 95 MET A C 1
ATOM 787 O O . MET A 1 95 ? -6.892 2.071 -1.346 1.00 93.81 95 MET A O 1
ATOM 791 N N . VAL A 1 96 ? -6.398 -0.119 -1.036 1.00 95.38 96 VAL A N 1
ATOM 792 C CA . VAL A 1 96 ? -7.216 -0.354 0.159 1.00 95.38 96 VAL A CA 1
ATOM 793 C C . VAL A 1 96 ? -6.350 -0.826 1.324 1.00 95.38 96 VAL A C 1
ATOM 795 O O . VAL A 1 96 ? -5.400 -1.587 1.129 1.00 95.38 96 VAL A O 1
ATOM 798 N N . PHE A 1 97 ? -6.702 -0.385 2.528 1.00 95.06 97 PHE A N 1
ATOM 799 C CA . PHE A 1 97 ? -6.072 -0.800 3.778 1.00 95.06 97 PHE A CA 1
ATOM 800 C C . PHE A 1 97 ? -7.002 -1.753 4.523 1.00 95.06 97 PHE A C 1
ATOM 802 O O . PHE A 1 97 ? -8.190 -1.454 4.675 1.00 95.06 97 PHE A O 1
ATOM 809 N N . LEU A 1 98 ? -6.456 -2.880 4.970 1.00 95.25 98 LEU A N 1
ATOM 810 C CA . LEU A 1 98 ? -7.138 -3.887 5.778 1.00 95.25 98 LEU A CA 1
ATOM 811 C C . LEU A 1 98 ? -6.501 -3.968 7.166 1.00 95.25 98 LEU A C 1
ATOM 813 O O . LEU A 1 98 ? -5.279 -3.837 7.270 1.00 95.25 98 LEU A O 1
ATOM 817 N N . ASP A 1 99 ? -7.310 -4.214 8.192 1.00 94.31 99 ASP A N 1
ATOM 818 C CA . ASP A 1 99 ? -6.850 -4.503 9.557 1.00 94.31 99 ASP A CA 1
ATOM 819 C C . ASP A 1 99 ? -6.373 -5.957 9.703 1.00 94.31 99 ASP A C 1
ATOM 821 O O . ASP A 1 99 ? -6.379 -6.737 8.741 1.00 94.31 99 ASP A O 1
ATOM 825 N N . GLN A 1 100 ? -5.935 -6.335 10.907 1.00 93.38 100 GLN A N 1
ATOM 826 C CA . GLN A 1 100 ? -5.445 -7.683 11.191 1.00 93.38 100 GLN A CA 1
ATOM 827 C C . GLN A 1 100 ? -6.531 -8.761 10.991 1.00 93.38 100 GLN A C 1
ATOM 829 O O . GLN A 1 100 ? -6.191 -9.908 10.672 1.00 93.38 100 GLN A O 1
ATOM 834 N N . GLU A 1 101 ? -7.813 -8.398 11.103 1.00 93.31 101 GLU A N 1
ATOM 835 C CA . GLU A 1 101 ? -8.981 -9.250 10.872 1.00 93.31 101 GLU A CA 1
ATOM 836 C C . GLU A 1 101 ? -9.383 -9.379 9.388 1.00 93.31 101 GLU A C 1
ATOM 838 O O . GLU A 1 101 ? -10.297 -10.143 9.080 1.00 93.31 101 GLU A O 1
ATOM 843 N N . TRP A 1 102 ? -8.652 -8.747 8.458 1.00 94.19 102 TRP A N 1
ATOM 844 C CA . TRP A 1 102 ? -8.951 -8.702 7.013 1.00 94.19 102 TRP A CA 1
ATOM 845 C C . TRP A 1 102 ? -10.200 -7.889 6.649 1.00 94.19 102 TRP A C 1
ATOM 847 O O . TRP A 1 102 ? -10.752 -8.061 5.555 1.00 94.19 102 TRP A O 1
ATOM 857 N N . GLU A 1 103 ? -10.620 -6.976 7.521 1.00 93.00 103 GLU A N 1
ATOM 858 C CA . GLU A 1 103 ? -11.716 -6.047 7.275 1.00 93.00 103 GLU A CA 1
ATOM 859 C C . GLU A 1 103 ? -11.203 -4.727 6.695 1.00 93.00 103 GLU A C 1
ATOM 861 O O . GLU A 1 103 ? -10.090 -4.270 6.967 1.00 93.00 103 GLU A O 1
ATOM 866 N N . ARG A 1 104 ? -12.011 -4.105 5.828 1.00 93.44 104 ARG A N 1
ATOM 867 C CA . ARG A 1 104 ? -11.616 -2.867 5.146 1.00 93.44 104 ARG A CA 1
ATOM 868 C C . ARG A 1 104 ? -11.667 -1.686 6.110 1.00 93.44 104 ARG A C 1
ATOM 870 O O . ARG A 1 104 ? -12.746 -1.255 6.503 1.00 93.44 104 ARG A O 1
ATOM 877 N N . VAL A 1 105 ? -10.506 -1.089 6.350 1.00 93.69 105 VAL A N 1
ATOM 878 C CA . VAL A 1 105 ? -10.336 0.093 7.201 1.00 93.69 105 VAL A CA 1
ATOM 879 C C . VAL A 1 105 ? -10.600 1.370 6.415 1.00 93.69 105 VAL A C 1
ATOM 881 O O . VAL A 1 105 ? -11.431 2.190 6.793 1.00 93.69 105 VAL A O 1
ATOM 884 N N . SER A 1 106 ? -9.881 1.563 5.306 1.00 93.62 106 SER A N 1
ATOM 885 C CA . SER A 1 106 ? -9.969 2.789 4.507 1.00 93.62 106 SER A CA 1
ATOM 886 C C . SER A 1 106 ? -9.353 2.610 3.113 1.00 93.62 106 SER A C 1
ATOM 888 O O . SER A 1 106 ? -8.937 1.515 2.726 1.00 93.62 106 SER A O 1
ATOM 890 N N . THR A 1 107 ? -9.303 3.689 2.334 1.00 94.62 107 THR A N 1
ATOM 891 C CA . THR A 1 107 ? -8.630 3.750 1.028 1.00 94.62 107 THR A CA 1
ATOM 892 C C . THR A 1 107 ? -7.502 4.774 1.051 1.00 94.62 107 THR A C 1
ATOM 894 O O . THR A 1 107 ? -7.545 5.728 1.829 1.00 94.62 107 THR A O 1
ATOM 897 N N . ARG A 1 108 ? -6.516 4.629 0.156 1.00 93.31 108 ARG A N 1
ATOM 898 C CA . ARG A 1 108 ? -5.432 5.620 -0.003 1.00 93.31 108 ARG A CA 1
ATOM 899 C C . ARG A 1 108 ? -5.966 7.016 -0.297 1.00 93.31 108 ARG A C 1
ATOM 901 O O . ARG A 1 108 ? -5.482 7.976 0.283 1.00 93.31 108 ARG A O 1
ATOM 908 N N . PHE A 1 109 ? -7.010 7.120 -1.118 1.00 92.75 109 PHE A N 1
ATOM 909 C CA . PHE A 1 109 ? -7.656 8.402 -1.390 1.00 92.75 109 PHE A CA 1
ATOM 910 C C . PHE A 1 109 ? -8.305 9.007 -0.137 1.00 92.75 109 PHE A C 1
ATOM 912 O O . PHE A 1 109 ? -8.167 10.199 0.109 1.00 92.75 109 PHE A O 1
ATOM 919 N N . THR A 1 110 ? -8.977 8.207 0.696 1.00 93.62 110 THR A N 1
ATOM 920 C CA . THR A 1 110 ? -9.590 8.705 1.943 1.00 93.62 110 THR A CA 1
ATOM 921 C C . THR A 1 110 ? -8.523 9.147 2.947 1.00 93.62 110 THR A C 1
ATOM 923 O O . THR A 1 110 ? -8.672 10.180 3.591 1.00 93.62 110 THR A O 1
ATOM 926 N N . LEU A 1 111 ? -7.417 8.402 3.043 1.00 93.62 111 LEU A N 1
ATOM 927 C CA . LEU A 1 111 ? -6.307 8.687 3.955 1.00 93.62 111 LEU A CA 1
ATOM 928 C C . LEU A 1 111 ? -5.268 9.669 3.393 1.00 93.62 111 LEU A C 1
ATOM 930 O O . LEU A 1 111 ? -4.286 9.935 4.069 1.00 93.62 111 LEU A O 1
ATOM 934 N N . ARG A 1 112 ? -5.438 10.228 2.192 1.00 93.31 112 ARG A N 1
ATOM 935 C CA . ARG A 1 112 ? -4.391 11.008 1.502 1.00 93.31 112 ARG A CA 1
ATOM 936 C C . ARG A 1 112 ? -3.787 12.153 2.323 1.00 93.31 112 ARG A C 1
ATOM 938 O O . ARG A 1 112 ? -2.581 12.352 2.263 1.00 93.31 112 ARG A O 1
ATOM 945 N N . HIS A 1 113 ? -4.591 12.862 3.119 1.00 94.06 113 HIS A N 1
ATOM 946 C CA . HIS A 1 113 ? -4.097 13.932 3.994 1.00 94.06 11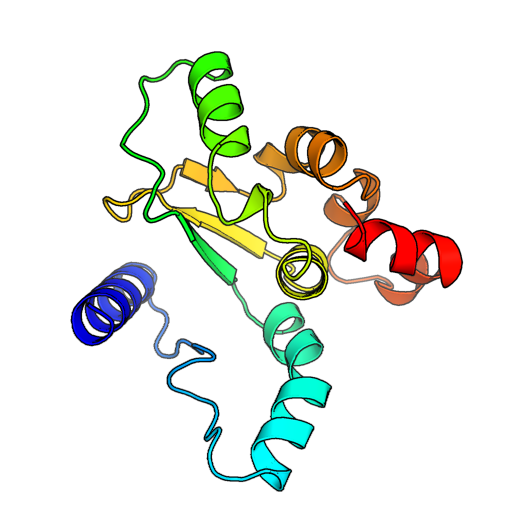3 HIS A CA 1
ATOM 947 C C . HIS A 1 113 ? -3.257 13.382 5.148 1.00 94.06 113 HIS A C 1
ATOM 949 O O . HIS A 1 113 ? -2.169 13.882 5.403 1.00 94.06 113 HIS A O 1
ATOM 955 N N . PHE A 1 114 ? -3.724 12.306 5.781 1.00 92.56 114 PHE A N 1
ATOM 956 C CA . PHE A 1 114 ? -2.970 11.584 6.803 1.00 92.56 114 PHE A CA 1
ATOM 957 C C . PHE A 1 114 ? -1.654 11.021 6.246 1.00 92.56 114 PHE A C 1
ATOM 959 O O . PHE A 1 114 ? -0.595 11.163 6.845 1.00 92.56 114 PHE A O 1
ATOM 966 N N . ILE A 1 115 ? -1.710 10.405 5.066 1.00 91.81 115 ILE A N 1
ATOM 967 C CA . ILE A 1 115 ? -0.537 9.854 4.391 1.00 91.81 115 ILE A CA 1
ATOM 968 C C . ILE A 1 115 ? 0.451 10.975 4.070 1.00 91.81 115 ILE A C 1
ATOM 970 O O . ILE A 1 115 ? 1.644 10.809 4.299 1.00 91.81 115 ILE A O 1
ATOM 974 N N . SER A 1 116 ? -0.035 12.116 3.579 1.00 91.56 116 SER A N 1
ATOM 975 C CA . SER A 1 116 ? 0.792 13.290 3.304 1.00 91.56 116 SER A CA 1
ATOM 976 C C . SER A 1 116 ? 1.476 13.818 4.565 1.00 91.56 116 SER A C 1
ATOM 978 O O . SER A 1 116 ? 2.671 14.089 4.528 1.00 91.56 116 SER A O 1
ATOM 980 N N . GLU A 1 117 ? 0.761 13.872 5.692 1.00 91.50 117 GLU A N 1
ATOM 981 C CA . GLU A 1 117 ? 1.314 14.263 6.995 1.00 91.50 117 GLU A CA 1
ATOM 982 C C . GLU A 1 117 ? 2.460 13.339 7.436 1.00 91.50 117 GLU A C 1
ATOM 984 O O . GLU A 1 117 ? 3.491 13.819 7.894 1.00 91.50 117 GLU A O 1
ATOM 989 N N . VAL A 1 118 ? 2.303 12.021 7.276 1.00 88.38 118 VAL A N 1
ATOM 990 C CA . VAL A 1 118 ? 3.297 11.036 7.740 1.00 88.38 118 VAL A CA 1
ATOM 991 C C . VAL A 1 118 ? 4.484 10.900 6.782 1.00 88.38 118 VAL A C 1
ATOM 993 O O . VAL A 1 118 ? 5.604 10.677 7.220 1.00 88.38 118 VAL A O 1
ATOM 996 N N . THR A 1 119 ? 4.258 11.021 5.474 1.00 87.00 119 THR A N 1
ATOM 997 C CA . THR A 1 119 ? 5.273 10.710 4.445 1.00 87.00 119 THR A CA 1
ATOM 998 C C . THR A 1 119 ? 5.885 11.941 3.786 1.00 87.00 119 THR A C 1
ATOM 1000 O O . THR A 1 119 ? 6.757 11.812 2.931 1.00 87.00 119 THR A O 1
ATOM 1003 N N . SER A 1 120 ? 5.381 13.138 4.098 1.00 88.94 120 SER A N 1
ATOM 1004 C CA . SER A 1 120 ? 5.708 14.389 3.399 1.00 88.94 120 SER A CA 1
ATOM 1005 C C . SER A 1 120 ? 5.438 14.372 1.884 1.00 88.94 120 SER A C 1
ATOM 1007 O O . SER A 1 120 ? 5.824 15.302 1.171 1.00 88.94 120 SER A O 1
ATOM 1009 N N . ILE A 1 121 ? 4.763 13.339 1.365 1.00 88.50 121 ILE A N 1
ATOM 1010 C CA . ILE A 1 121 ? 4.353 13.262 -0.037 1.00 88.50 121 ILE A CA 1
ATOM 1011 C C . ILE A 1 121 ? 3.155 14.197 -0.217 1.00 88.50 121 ILE A C 1
ATOM 1013 O O . ILE A 1 121 ? 2.164 14.050 0.501 1.00 88.50 121 ILE A O 1
ATOM 1017 N N . PRO A 1 122 ? 3.189 15.147 -1.160 1.00 90.56 122 PRO A N 1
ATOM 1018 C CA . PRO A 1 122 ? 2.085 16.077 -1.362 1.00 90.56 122 PRO A CA 1
ATOM 1019 C C . PRO A 1 122 ? 0.761 15.375 -1.691 1.00 90.56 122 PRO A C 1
ATOM 1021 O O . PRO A 1 122 ? 0.720 14.442 -2.491 1.00 90.56 122 PRO A O 1
ATOM 1024 N N . VAL A 1 123 ? -0.337 15.855 -1.100 1.00 91.31 123 VAL A N 1
ATOM 1025 C CA . VAL A 1 123 ? -1.692 15.288 -1.255 1.00 91.31 123 VAL A CA 1
ATOM 1026 C C . VAL A 1 123 ? -2.078 15.095 -2.725 1.00 91.31 123 VAL A C 1
ATOM 1028 O O . VAL A 1 123 ? -2.648 14.063 -3.073 1.00 91.31 123 VAL A O 1
ATOM 1031 N N . ASN A 1 124 ? -1.724 16.043 -3.597 1.00 88.31 124 ASN A N 1
ATOM 1032 C CA . ASN A 1 124 ? -2.067 16.027 -5.019 1.00 88.31 124 ASN A CA 1
ATOM 1033 C C . ASN A 1 124 ? -1.448 14.845 -5.787 1.00 88.31 124 ASN A C 1
ATOM 1035 O O . ASN A 1 124 ? -2.024 14.424 -6.788 1.00 88.31 124 ASN A O 1
ATOM 1039 N N . VAL A 1 125 ? -0.346 14.255 -5.296 1.00 87.19 125 VAL A N 1
ATOM 1040 C CA . VAL A 1 125 ? 0.217 12.992 -5.825 1.00 87.19 125 VAL A CA 1
ATOM 1041 C C . VAL A 1 125 ? -0.795 11.847 -5.701 1.00 87.19 125 VAL A C 1
ATOM 1043 O O . VAL A 1 125 ? -0.753 10.874 -6.447 1.00 87.19 125 VAL A O 1
ATOM 1046 N N . PHE A 1 126 ? -1.741 11.955 -4.767 1.00 87.25 126 PHE A N 1
ATOM 1047 C CA . PHE A 1 126 ? -2.775 10.957 -4.525 1.00 87.25 126 PHE A CA 1
ATOM 1048 C C . PHE A 1 126 ? -4.149 11.320 -5.109 1.00 87.25 126 PHE A C 1
ATOM 1050 O O . PHE A 1 126 ? -5.061 10.499 -4.998 1.00 87.25 126 PHE A O 1
ATOM 1057 N N . GLU A 1 127 ? -4.303 12.503 -5.713 1.00 81.56 127 GLU A N 1
ATOM 1058 C CA . GLU A 1 127 ? -5.577 13.038 -6.232 1.00 81.56 127 GLU A CA 1
ATOM 1059 C C . GLU A 1 127 ? -5.670 13.030 -7.769 1.00 81.56 127 GLU A C 1
ATOM 1061 O O . GLU A 1 127 ? -6.720 13.358 -8.318 1.00 81.56 127 GLU A O 1
ATOM 1066 N N . GLY A 1 128 ? -4.598 12.654 -8.474 1.00 66.69 128 GLY A N 1
ATOM 1067 C CA . GLY A 1 128 ? -4.544 12.693 -9.936 1.00 66.69 128 GLY A CA 1
ATOM 1068 C C . GLY A 1 128 ? -5.488 11.725 -10.659 1.00 66.69 128 GLY A C 1
ATOM 1069 O O . GLY A 1 128 ? -5.700 10.601 -10.190 1.00 66.69 128 GLY A O 1
ATOM 1070 N N . PRO A 1 129 ? -6.029 12.115 -11.832 1.00 53.72 129 PRO A N 1
ATOM 1071 C CA . PRO A 1 129 ? -6.754 11.195 -12.694 1.00 53.72 129 PRO A CA 1
ATOM 1072 C C . PRO A 1 129 ? -5.798 10.117 -13.210 1.00 53.72 129 PRO A C 1
ATOM 1074 O O . PRO A 1 129 ? -4.705 10.403 -13.688 1.00 53.72 129 PRO A O 1
ATOM 1077 N N . ALA A 1 130 ? -6.233 8.861 -13.146 1.00 51.78 130 ALA A N 1
ATOM 1078 C CA . ALA A 1 130 ? -5.436 7.683 -13.487 1.00 51.78 130 ALA A CA 1
ATOM 1079 C C . ALA A 1 130 ? -4.995 7.582 -14.967 1.00 51.78 130 ALA A C 1
ATOM 1081 O O . ALA A 1 130 ? -4.453 6.544 -15.349 1.00 51.78 130 ALA A O 1
ATOM 1082 N N . LEU A 1 131 ? -5.284 8.579 -15.815 1.00 44.31 131 LEU A N 1
ATOM 1083 C CA . LEU A 1 131 ? -5.249 8.433 -17.273 1.00 44.31 131 LEU A CA 1
ATOM 1084 C C . LEU A 1 131 ? -4.479 9.517 -18.041 1.00 44.31 131 LEU A C 1
ATOM 1086 O O . LEU A 1 131 ? -3.903 9.162 -19.063 1.00 44.31 131 LEU A O 1
ATOM 1090 N N . ASP A 1 132 ? -4.338 10.749 -17.543 1.00 43.94 132 ASP A N 1
ATOM 1091 C CA . ASP A 1 132 ? -3.687 11.817 -18.317 1.00 43.94 132 ASP A CA 1
ATOM 1092 C C . ASP A 1 132 ? -2.437 12.329 -17.592 1.00 43.94 132 ASP A C 1
ATOM 1094 O O . ASP A 1 132 ? -2.433 13.328 -16.880 1.00 43.94 132 ASP A O 1
ATOM 1098 N N . ASP A 1 133 ? -1.364 11.566 -17.795 1.00 54.16 133 ASP A N 1
ATOM 1099 C CA . ASP A 1 133 ? 0.028 11.921 -17.529 1.00 54.16 133 ASP A CA 1
ATOM 1100 C C . ASP A 1 133 ? 0.499 11.850 -16.058 1.00 54.16 133 ASP A C 1
ATOM 1102 O O . ASP A 1 133 ? 0.809 12.844 -15.406 1.00 54.16 133 ASP A O 1
ATOM 1106 N N . GLU A 1 134 ? 0.659 10.630 -15.533 1.00 54.19 134 GLU A N 1
ATOM 1107 C CA . GLU A 1 134 ? 1.371 10.348 -14.269 1.00 54.19 134 GLU A CA 1
ATOM 1108 C C . GLU A 1 134 ? 2.813 10.908 -14.275 1.00 54.19 134 GLU A C 1
ATOM 1110 O O . GLU A 1 134 ? 3.337 11.327 -13.236 1.00 54.19 134 GLU A O 1
ATOM 1115 N N . LYS A 1 135 ? 3.442 11.002 -15.464 1.00 55.28 135 LYS A N 1
ATOM 1116 C CA . LYS A 1 135 ? 4.731 11.689 -15.633 1.00 55.28 135 LYS A CA 1
ATOM 1117 C C . LYS A 1 135 ? 4.605 13.198 -15.436 1.00 55.28 135 LYS A C 1
ATOM 1119 O O . LYS A 1 135 ? 5.573 13.781 -14.961 1.00 55.28 135 LYS A O 1
ATOM 1124 N N . SER A 1 136 ? 3.456 13.818 -15.715 1.00 59.00 136 SER A N 1
ATOM 1125 C CA . SER A 1 136 ? 3.234 15.239 -15.411 1.00 59.00 136 SER A CA 1
ATOM 1126 C C . SER A 1 136 ? 3.189 15.488 -13.903 1.00 59.00 136 SER A C 1
ATOM 1128 O O . SER A 1 136 ? 3.820 16.419 -13.414 1.00 59.00 136 SER A O 1
ATOM 1130 N N . GLN A 1 137 ? 2.530 14.618 -13.129 1.00 71.25 137 GLN A N 1
ATOM 1131 C CA . GLN A 1 137 ? 2.379 14.833 -11.688 1.00 71.25 137 GLN A CA 1
ATOM 1132 C C . GLN A 1 137 ? 3.675 14.597 -10.915 1.00 71.25 137 GLN A C 1
ATOM 1134 O O . GLN A 1 137 ? 4.072 15.445 -10.120 1.00 71.25 137 GLN A O 1
ATOM 1139 N N . LEU A 1 138 ? 4.362 13.476 -11.157 1.00 78.19 138 LEU A N 1
ATOM 1140 C CA . LEU A 1 138 ? 5.655 13.212 -10.517 1.00 78.19 138 LEU A CA 1
ATOM 1141 C C . LEU A 1 138 ? 6.797 14.020 -11.148 1.00 78.19 138 LEU A C 1
ATOM 1143 O O . LEU A 1 138 ? 7.786 14.291 -10.469 1.00 78.19 138 LEU A O 1
ATOM 1147 N N . GLY A 1 139 ? 6.668 14.415 -12.418 1.00 78.94 139 GLY A N 1
ATOM 1148 C CA . GLY A 1 139 ? 7.636 15.251 -13.134 1.00 78.94 139 GLY A CA 1
ATOM 1149 C C . GLY A 1 139 ? 7.704 16.690 -12.626 1.00 78.94 139 GLY A C 1
ATOM 1150 O O . GLY A 1 139 ? 8.740 17.330 -12.780 1.00 78.94 139 GLY A O 1
ATOM 1151 N N . ASN A 1 140 ? 6.661 17.166 -11.938 1.00 83.06 140 ASN A N 1
ATOM 1152 C CA . ASN A 1 140 ? 6.661 18.467 -11.262 1.00 83.06 140 ASN A CA 1
ATOM 1153 C C . ASN A 1 140 ? 7.570 18.518 -10.021 1.00 83.06 140 ASN A C 1
ATOM 1155 O O . ASN A 1 140 ? 7.792 19.595 -9.469 1.00 83.06 140 ASN A O 1
ATOM 1159 N N . TYR A 1 141 ? 8.097 17.376 -9.570 1.00 87.25 141 TYR A N 1
ATOM 1160 C CA . TYR A 1 141 ? 8.989 17.292 -8.419 1.00 87.25 141 TYR A CA 1
ATOM 1161 C C . TYR A 1 141 ? 10.405 16.934 -8.858 1.00 87.25 141 TYR A C 1
ATOM 1163 O O . TYR A 1 141 ? 10.638 15.978 -9.601 1.00 87.25 141 TYR A O 1
ATOM 1171 N N . SER A 1 142 ? 11.377 17.674 -8.331 1.00 88.38 142 SER A N 1
ATOM 1172 C CA . SER A 1 142 ? 12.792 17.360 -8.505 1.00 88.38 142 SER A CA 1
ATOM 1173 C C . SER A 1 142 ? 13.126 15.971 -7.956 1.00 88.38 142 SER A C 1
ATOM 1175 O O . SER A 1 142 ? 12.469 15.451 -7.050 1.00 88.38 142 SER A O 1
ATOM 1177 N N . ILE A 1 143 ? 14.216 15.384 -8.457 1.00 84.88 143 ILE A N 1
ATOM 1178 C CA . ILE A 1 143 ? 14.750 14.127 -7.916 1.00 84.88 143 ILE A CA 1
ATOM 1179 C C . ILE A 1 143 ? 15.002 14.263 -6.408 1.00 84.88 143 ILE A C 1
ATOM 1181 O O . ILE A 1 143 ? 14.656 13.354 -5.664 1.00 84.88 143 ILE A O 1
ATOM 1185 N N . ALA A 1 144 ? 15.523 15.404 -5.944 1.00 86.00 144 ALA A N 1
ATOM 1186 C CA . ALA A 1 144 ? 15.777 15.649 -4.525 1.00 86.00 144 ALA A CA 1
ATOM 1187 C C . ALA A 1 144 ? 14.497 15.591 -3.673 1.00 86.00 144 ALA A C 1
ATOM 1189 O O . ALA A 1 144 ? 14.484 14.910 -2.652 1.00 86.00 144 ALA A O 1
ATOM 1190 N N . GLN A 1 145 ? 13.406 16.226 -4.119 1.00 87.69 145 GLN A N 1
ATOM 1191 C CA . GLN A 1 145 ? 12.106 16.150 -3.434 1.00 87.69 145 GLN A CA 1
ATOM 1192 C C . GLN A 1 145 ? 11.558 14.721 -3.419 1.00 87.69 145 GLN A C 1
ATOM 1194 O O . GLN A 1 145 ? 11.072 14.240 -2.404 1.00 87.69 145 GLN A O 1
ATOM 1199 N N . ARG A 1 146 ? 11.669 14.004 -4.539 1.00 86.12 146 ARG A N 1
ATOM 1200 C CA . ARG A 1 146 ? 11.201 12.615 -4.621 1.00 86.12 146 ARG A CA 1
ATOM 1201 C C . ARG A 1 146 ? 12.011 11.683 -3.722 1.00 86.12 146 ARG A C 1
ATOM 1203 O O . ARG A 1 146 ? 11.451 10.772 -3.122 1.00 86.12 146 ARG A O 1
ATOM 1210 N N . MET A 1 147 ? 13.318 11.918 -3.619 1.00 83.12 147 MET A N 1
ATOM 1211 C CA . MET A 1 147 ? 14.207 11.175 -2.728 1.00 83.12 147 MET A CA 1
ATOM 1212 C C . MET A 1 147 ? 13.964 11.516 -1.255 1.00 83.12 147 MET A C 1
ATOM 1214 O O . MET A 1 147 ? 14.063 10.622 -0.419 1.00 83.12 147 MET A O 1
ATOM 1218 N N . SER A 1 148 ? 13.591 12.758 -0.916 1.00 84.81 148 SER A N 1
ATOM 1219 C CA . SER A 1 148 ? 13.298 13.122 0.477 1.00 84.81 148 SER A CA 1
ATOM 1220 C C . SER A 1 148 ? 12.082 12.380 1.038 1.00 84.81 148 SER A C 1
ATOM 1222 O O . SER A 1 148 ? 12.042 12.104 2.231 1.00 84.81 148 SER A O 1
ATOM 1224 N N . TRP A 1 149 ? 11.126 11.981 0.192 1.00 85.25 149 TRP A N 1
ATOM 1225 C CA . TRP A 1 149 ? 9.981 11.158 0.610 1.00 85.25 149 TRP A CA 1
ATOM 1226 C C . TRP A 1 149 ? 10.373 9.748 1.075 1.00 85.25 149 TRP A C 1
ATOM 1228 O O . TRP A 1 149 ? 9.631 9.115 1.816 1.00 85.25 149 TRP A O 1
ATOM 1238 N N . ALA A 1 150 ? 11.529 9.231 0.642 1.00 75.38 150 ALA A N 1
ATOM 1239 C CA . ALA A 1 150 ? 12.047 7.939 1.100 1.00 75.38 150 ALA A CA 1
ATOM 1240 C C . ALA A 1 150 ? 12.775 8.034 2.455 1.00 75.38 150 ALA A C 1
ATOM 1242 O O . ALA A 1 150 ? 13.131 7.009 3.034 1.00 75.38 150 ALA A O 1
ATOM 1243 N N . ALA A 1 151 ? 13.027 9.254 2.938 1.00 70.38 151 ALA A N 1
ATOM 1244 C CA . ALA A 1 151 ? 13.710 9.532 4.199 1.00 70.38 151 ALA A CA 1
ATOM 1245 C C . ALA A 1 151 ? 12.743 9.861 5.354 1.00 70.38 151 ALA A C 1
ATOM 1247 O O . ALA A 1 151 ? 13.204 10.245 6.427 1.00 70.38 151 ALA A O 1
ATOM 1248 N N . SER A 1 152 ? 11.430 9.759 5.108 1.00 59.16 152 SER A N 1
ATOM 1249 C CA . SER A 1 152 ? 10.352 10.033 6.073 1.00 59.16 152 SER A CA 1
ATOM 1250 C C . SER A 1 152 ? 10.044 8.831 6.962 1.00 59.16 152 SER A C 1
ATOM 1252 O O . SER A 1 152 ? 10.154 7.681 6.469 1.00 59.16 152 SER A O 1
#

pLDDT: mean 85.18, std 11.24, range [43.94, 95.38]

Sequence (152 aa):
MLRTKVKNACAYVRKYKFDWIWIDTCCIDKSSSAELSEALNSMYKYYAEARVCIVYLNDLEKSSNKATELLSRLKECKWFTRGWTLQKLIAPRYMVFLDQEWERVSTRFTLRHFISEVTSIPVNVFEGPALDDEKSQLGNYSIAQRMSWAAS

Radius of gyration: 16.04 Å; chains: 1; bounding box: 36×38×36 Å